Protein AF-A0A433A052-F1 (afdb_monomer)

Nearest PDB structures (foldseek):
  4c9g-assembly1_A  TM=8.477E-01  e=7.128E-02  Saccharomyces cerevisiae
  1okc-assembly1_A  TM=7.537E-01  e=8.105E-02  Bos taurus
  6gci-assembly1_A  TM=8.051E-01  e=1.541E-01  Thermothelomyces thermophilus ATCC 42464
  8gym-assembly1_m3  TM=8.867E-01  e=8.195E-01  Tetrahymena thermophila SB210

Organism: NCBI:txid994334

Foldseek 3Di:
DCVVPQLVVLLVVCVVPDDPPPAPDSVRSVVCCCVPVNPCSSCVCVVVVCVVVVVVVVVVVVVVVVVVVVVVVVD

Structure (mmCIF, N/CA/C/O backbone):
data_AF-A0A433A052-F1
#
_entry.id   AF-A0A433A052-F1
#
loop_
_atom_site.group_PDB
_atom_site.id
_atom_site.type_symbol
_atom_site.label_atom_id
_atom_site.label_alt_id
_atom_site.label_comp_id
_atom_site.label_asym_id
_atom_site.label_entity_id
_atom_site.label_seq_id
_atom_site.pdbx_PDB_ins_code
_atom_site.Cartn_x
_atom_site.Cartn_y
_atom_site.Cartn_z
_atom_site.occupancy
_atom_site.B_iso_or_equiv
_atom_site.auth_seq_id
_atom_site.auth_comp_id
_atom_site.auth_asym_id
_atom_site.auth_atom_id
_atom_site.pdbx_PDB_model_num
ATOM 1 N N . MET A 1 1 ? 9.023 -3.246 3.487 1.00 61.62 1 MET A N 1
ATOM 2 C CA . MET A 1 1 ? 8.372 -1.924 3.644 1.00 61.62 1 MET A CA 1
ATOM 3 C C . MET A 1 1 ? 6.852 -1.974 3.509 1.00 61.62 1 MET A C 1
ATOM 5 O O . MET A 1 1 ? 6.180 -1.448 4.381 1.00 61.62 1 MET A O 1
ATOM 9 N N . TRP A 1 2 ? 6.283 -2.663 2.513 1.00 68.44 2 TRP A N 1
ATOM 10 C CA . TRP A 1 2 ? 4.823 -2.709 2.317 1.00 68.44 2 TRP A CA 1
ATO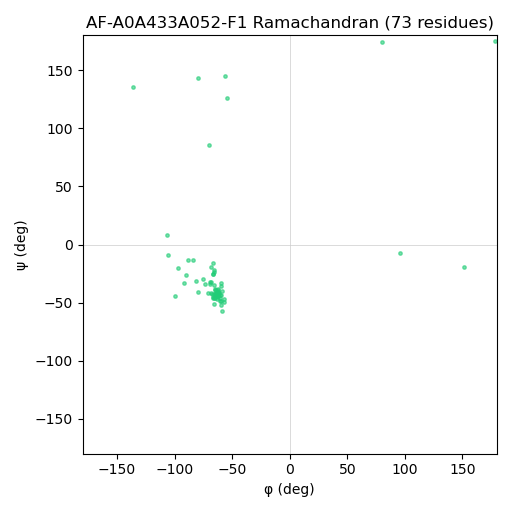M 11 C C . TRP A 1 2 ? 4.041 -3.386 3.455 1.00 68.44 2 TRP A C 1
ATOM 13 O O . TRP A 1 2 ? 3.017 -2.864 3.876 1.00 68.44 2 TRP A O 1
ATOM 23 N N . CYS A 1 3 ? 4.547 -4.478 4.039 1.00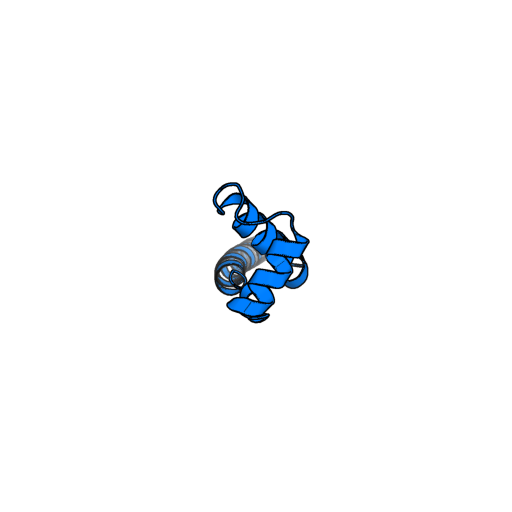 67.69 3 CYS A N 1
ATOM 24 C CA . CYS A 1 3 ? 3.854 -5.165 5.142 1.00 67.69 3 CYS A CA 1
ATOM 25 C C . CYS A 1 3 ? 3.739 -4.331 6.432 1.00 67.69 3 CYS A C 1
ATOM 27 O O . CYS A 1 3 ? 2.873 -4.608 7.250 1.00 67.69 3 CYS A O 1
ATOM 29 N N . ILE A 1 4 ? 4.599 -3.322 6.613 1.00 74.56 4 ILE A N 1
ATOM 30 C CA . ILE A 1 4 ? 4.601 -2.442 7.795 1.00 74.56 4 ILE A CA 1
ATOM 31 C C . ILE A 1 4 ? 3.736 -1.197 7.544 1.00 74.56 4 ILE A C 1
ATOM 33 O O . ILE A 1 4 ? 3.088 -0.708 8.463 1.00 74.56 4 ILE A O 1
ATOM 37 N N . ALA A 1 5 ? 3.692 -0.709 6.300 1.00 77.38 5 ALA A N 1
ATOM 38 C CA . ALA A 1 5 ? 2.919 0.473 5.915 1.00 77.38 5 ALA A CA 1
ATOM 39 C C . ALA A 1 5 ? 1.425 0.179 5.679 1.00 77.38 5 ALA A C 1
ATOM 41 O O . ALA A 1 5 ? 0.579 1.015 5.968 1.00 77.38 5 ALA A O 1
ATOM 42 N N . ILE A 1 6 ? 1.072 -1.023 5.212 1.00 81.06 6 ILE A N 1
ATOM 43 C CA . ILE A 1 6 ? -0.326 -1.354 4.892 1.00 81.06 6 ILE A CA 1
ATOM 44 C C . ILE A 1 6 ? -1.267 -1.312 6.112 1.00 81.06 6 ILE A C 1
ATOM 46 O O . ILE A 1 6 ? -2.347 -0.739 5.978 1.00 81.06 6 ILE A O 1
ATOM 50 N N . PRO A 1 7 ? -0.910 -1.836 7.301 1.00 80.56 7 PRO A N 1
ATOM 51 C CA . PRO A 1 7 ? -1.790 -1.762 8.467 1.00 80.56 7 PRO A CA 1
ATOM 52 C C . PRO A 1 7 ? -2.204 -0.328 8.869 1.00 80.56 7 PRO A C 1
ATOM 54 O O . PRO A 1 7 ? -3.406 -0.096 9.024 1.00 80.56 7 PRO A O 1
ATOM 57 N N . PRO A 1 8 ? -1.290 0.659 9.013 1.00 83.50 8 PRO A N 1
ATOM 58 C CA . PRO A 1 8 ? -1.683 2.040 9.294 1.00 83.50 8 PRO A CA 1
ATOM 59 C C . PRO A 1 8 ? -2.464 2.699 8.147 1.00 83.50 8 PRO A C 1
ATOM 61 O O . PRO A 1 8 ? -3.401 3.450 8.428 1.00 83.50 8 PRO A O 1
ATOM 64 N N . ASP A 1 9 ? -2.157 2.391 6.884 1.00 83.69 9 ASP A N 1
ATOM 65 C CA . ASP A 1 9 ? -2.932 2.873 5.731 1.00 83.69 9 ASP A CA 1
ATOM 66 C C . ASP A 1 9 ? -4.383 2.361 5.753 1.00 83.69 9 ASP A C 1
ATOM 68 O O . ASP A 1 9 ? -5.328 3.139 5.596 1.00 83.69 9 ASP A O 1
ATOM 72 N N . VAL A 1 10 ? -4.585 1.068 6.034 1.00 81.94 10 VAL A N 1
ATOM 73 C CA . VAL A 1 10 ? -5.921 0.461 6.152 1.00 81.94 10 VAL A CA 1
ATOM 74 C C . VAL A 1 10 ? -6.696 1.080 7.316 1.00 81.94 10 VAL A C 1
ATOM 76 O O . VAL A 1 10 ? -7.867 1.426 7.156 1.00 81.94 10 VAL A O 1
ATOM 79 N N . LEU A 1 11 ? -6.053 1.285 8.471 1.00 84.50 11 LEU A N 1
ATOM 80 C CA . LEU A 1 11 ? -6.671 1.941 9.630 1.00 84.50 11 LEU A CA 1
ATOM 81 C C . LEU A 1 11 ? -7.109 3.373 9.310 1.00 84.50 11 LEU A C 1
ATOM 83 O O . LEU A 1 11 ? -8.214 3.777 9.676 1.00 84.50 11 LEU A O 1
ATOM 87 N N . LYS A 1 12 ? -6.265 4.135 8.606 1.00 83.75 12 LYS A N 1
ATOM 88 C CA . LYS A 1 12 ? -6.567 5.513 8.206 1.00 83.75 12 LYS A CA 1
ATOM 89 C C . LYS A 1 12 ? -7.718 5.562 7.201 1.00 83.75 12 LYS A C 1
ATOM 91 O O . LYS A 1 12 ? -8.641 6.349 7.390 1.00 83.75 12 LYS A O 1
ATOM 96 N N . SER A 1 13 ? -7.701 4.700 6.185 1.00 85.50 13 SER A N 1
ATOM 97 C CA . SER A 1 13 ? -8.766 4.615 5.178 1.00 85.50 13 SER A CA 1
ATOM 98 C C . SER A 1 13 ? -10.113 4.238 5.804 1.00 85.50 13 SER A C 1
ATOM 100 O O . SER A 1 13 ? -11.131 4.861 5.498 1.00 85.50 13 SER A O 1
ATOM 102 N N . ARG A 1 14 ? -10.125 3.291 6.752 1.00 82.56 14 ARG A N 1
ATOM 103 C CA . ARG A 1 14 ? -11.325 2.919 7.519 1.00 82.56 14 ARG A CA 1
ATOM 104 C C . ARG A 1 14 ? -11.835 4.074 8.378 1.00 82.56 14 ARG A C 1
ATOM 106 O O . ARG A 1 14 ? -13.032 4.328 8.376 1.00 82.56 14 ARG A O 1
ATOM 113 N N . LEU A 1 15 ? -10.941 4.792 9.062 1.00 85.06 15 LEU A N 1
ATOM 114 C CA . LEU A 1 15 ? -11.305 5.959 9.869 1.00 85.06 15 LEU A CA 1
ATOM 115 C C . LEU A 1 15 ? -11.910 7.086 9.015 1.00 85.06 15 LEU A C 1
ATOM 117 O O . LEU A 1 15 ? -12.885 7.697 9.430 1.00 85.06 15 LEU A O 1
ATOM 121 N N . GLN A 1 16 ? -11.350 7.347 7.829 1.00 84.81 16 GLN A N 1
ATOM 122 C CA . GLN A 1 16 ? -11.826 8.394 6.914 1.00 84.81 16 GLN A CA 1
ATOM 123 C C . GLN A 1 16 ? -13.119 8.023 6.179 1.00 84.81 16 GLN A C 1
ATOM 125 O O . GLN A 1 16 ? -13.898 8.906 5.842 1.00 84.81 16 GLN A O 1
ATOM 130 N N . SER A 1 17 ? -13.345 6.733 5.923 1.00 85.25 17 SER A N 1
ATOM 131 C CA . SER A 1 17 ? -14.556 6.253 5.240 1.00 85.25 17 SER A CA 1
ATOM 132 C C . SER A 1 17 ? -15.741 6.069 6.190 1.00 85.25 17 SER A C 1
ATOM 134 O O . SER A 1 17 ? -16.866 5.863 5.739 1.00 85.25 17 SER A O 1
ATOM 136 N N . ALA A 1 18 ? -15.500 6.079 7.501 1.00 82.38 18 ALA A N 1
ATOM 137 C CA . ALA A 1 18 ? -16.535 5.843 8.489 1.00 82.38 18 ALA A CA 1
ATOM 138 C C . ALA A 1 18 ? -17.393 7.095 8.731 1.00 82.38 18 ALA A C 1
ATOM 140 O O . ALA A 1 18 ? -16.859 8.205 8.787 1.00 82.38 18 ALA A O 1
ATOM 141 N N . PRO A 1 19 ? -18.708 6.934 8.960 1.00 81.50 19 PRO A N 1
ATOM 142 C CA . PRO A 1 19 ? -19.570 8.023 9.402 1.00 81.50 19 PRO A CA 1
ATOM 143 C C . PRO A 1 19 ? -19.057 8.666 10.696 1.00 81.50 19 PRO A C 1
ATOM 145 O O . PRO A 1 19 ? -18.542 7.972 11.585 1.00 81.50 19 PRO A O 1
ATOM 148 N N . ALA A 1 20 ? -19.243 9.982 10.828 1.00 76.31 20 ALA A N 1
ATOM 149 C CA . ALA A 1 20 ? -18.866 10.725 12.027 1.00 76.31 20 ALA A CA 1
ATOM 150 C C . ALA A 1 20 ? -19.501 10.092 13.282 1.00 76.31 20 ALA A C 1
A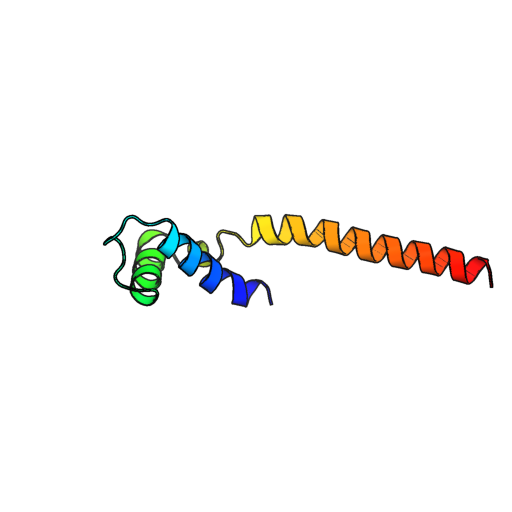TOM 152 O O . ALA A 1 20 ? -20.709 9.877 13.332 1.00 76.31 20 ALA A O 1
ATOM 153 N N . GLY A 1 21 ? -18.672 9.762 14.279 1.00 74.81 21 GLY A N 1
ATOM 154 C CA . GLY A 1 21 ? -19.098 9.108 15.525 1.00 74.81 21 GLY A CA 1
ATOM 155 C C . GLY A 1 21 ? -18.952 7.580 15.561 1.00 74.81 21 GLY A C 1
ATOM 156 O O . GLY A 1 21 ? -19.090 6.990 16.628 1.00 74.81 21 GLY A O 1
ATOM 157 N N . THR A 1 22 ? -18.606 6.925 14.446 1.00 77.62 22 THR A N 1
ATOM 158 C CA . THR A 1 22 ? -18.413 5.455 14.409 1.00 77.62 22 THR A CA 1
ATOM 159 C C . THR A 1 22 ? -17.168 5.000 15.186 1.00 77.62 22 THR A C 1
ATOM 161 O O . THR A 1 22 ? -17.146 3.918 15.786 1.00 77.62 22 THR A O 1
ATOM 164 N N . TYR A 1 23 ? -16.131 5.841 15.194 1.00 80.62 23 TYR A N 1
ATOM 165 C CA . TYR A 1 23 ? -14.857 5.582 15.858 1.00 80.62 23 TYR A CA 1
ATOM 166 C C . TYR A 1 23 ? -14.385 6.821 16.617 1.00 80.62 23 TYR A C 1
ATOM 168 O O . TYR A 1 23 ? -14.419 7.931 16.092 1.00 80.62 23 TYR A O 1
ATOM 176 N N . THR A 1 24 ? -13.907 6.622 17.843 1.00 79.62 24 THR A N 1
ATOM 177 C CA . THR A 1 24 ? -13.368 7.680 18.718 1.00 79.62 24 THR A CA 1
ATOM 178 C C . THR A 1 24 ? -11.872 7.930 18.510 1.00 79.62 24 THR A C 1
ATOM 180 O O . THR A 1 24 ? -11.349 8.947 18.955 1.00 79.62 24 THR A O 1
ATOM 183 N N . GLY A 1 25 ? -11.169 7.031 17.813 1.00 80.94 25 GLY A N 1
ATOM 184 C CA . GLY A 1 25 ? -9.753 7.179 17.481 1.00 80.94 25 GLY A CA 1
ATOM 185 C C . GLY A 1 25 ? -9.187 5.982 16.717 1.00 80.94 25 GLY A C 1
ATOM 186 O O . GLY A 1 25 ? -9.850 4.961 16.545 1.00 80.94 25 GLY A O 1
ATOM 187 N N . THR A 1 26 ? -7.929 6.076 16.285 1.00 81.19 26 THR A N 1
ATOM 188 C CA . THR A 1 26 ? -7.225 5.015 15.533 1.00 81.19 26 THR A CA 1
ATOM 189 C C . THR A 1 26 ? -7.122 3.693 16.299 1.00 81.19 26 THR A C 1
ATOM 191 O O . THR A 1 26 ? -7.251 2.626 15.703 1.00 81.19 26 THR A O 1
ATOM 194 N N . LEU A 1 27 ? -6.953 3.745 17.624 1.00 83.38 27 LEU A N 1
ATOM 195 C CA . LEU A 1 27 ? -6.957 2.562 18.496 1.00 83.38 27 LEU A CA 1
ATOM 196 C C . LEU A 1 27 ? -8.340 1.898 18.601 1.00 83.38 27 LEU A C 1
ATOM 198 O O . LEU A 1 27 ? -8.416 0.677 18.733 1.00 83.38 27 LEU A O 1
ATOM 202 N N . ASP A 1 28 ? -9.422 2.677 18.526 1.00 85.06 28 ASP A N 1
ATOM 203 C CA . ASP A 1 28 ? -10.795 2.156 18.535 1.00 85.06 28 ASP A CA 1
ATOM 204 C C . ASP A 1 28 ? -11.116 1.443 17.213 1.00 85.06 28 ASP A C 1
ATOM 206 O O . ASP A 1 28 ? -11.631 0.323 17.217 1.00 85.06 28 ASP A O 1
ATOM 210 N N . VAL A 1 29 ? -10.691 2.032 16.085 1.00 85.75 29 VAL A N 1
ATOM 211 C CA . VAL A 1 29 ? -10.746 1.391 14.758 1.00 85.75 29 VAL A CA 1
ATOM 212 C C . VAL A 1 29 ? -9.982 0.073 14.769 1.00 85.75 29 VAL A C 1
ATOM 214 O O . VAL A 1 29 ? -10.509 -0.936 14.304 1.00 85.75 29 VAL A O 1
ATOM 217 N N . LEU A 1 30 ? -8.762 0.060 15.317 1.00 84.44 30 LEU A N 1
ATOM 218 C CA . LEU A 1 30 ? -7.926 -1.138 15.383 1.00 84.44 30 LEU A CA 1
ATOM 219 C C . LEU A 1 30 ? -8.617 -2.254 16.169 1.00 84.44 30 LEU A C 1
ATOM 221 O O . LEU A 1 30 ? -8.768 -3.356 15.646 1.00 84.44 30 LEU A O 1
ATOM 225 N N . ARG A 1 31 ? -9.090 -1.966 17.389 1.00 86.81 31 ARG A N 1
ATOM 226 C CA . ARG A 1 31 ? -9.769 -2.964 18.231 1.00 86.81 31 ARG A CA 1
ATOM 227 C C . ARG A 1 31 ? -11.028 -3.514 17.571 1.00 86.81 31 ARG A C 1
ATOM 229 O O . ARG A 1 31 ? -11.173 -4.731 17.499 1.00 86.81 31 ARG A O 1
ATOM 236 N N . LYS A 1 32 ? -11.901 -2.649 17.045 1.00 86.38 32 LYS A N 1
ATOM 237 C CA . LYS A 1 32 ? -13.118 -3.083 16.337 1.00 86.38 32 LYS A CA 1
ATOM 238 C C . LYS A 1 32 ? -12.790 -3.895 15.085 1.00 86.38 32 LYS A C 1
ATOM 240 O O . LYS A 1 32 ? -13.420 -4.917 14.852 1.00 86.38 32 LYS A O 1
ATOM 245 N N . THR A 1 33 ? -11.779 -3.494 14.315 1.00 85.44 33 THR A N 1
ATOM 246 C CA . THR A 1 33 ? -11.364 -4.219 13.101 1.00 85.44 33 THR A CA 1
ATOM 247 C C . THR A 1 33 ? -10.834 -5.612 13.440 1.00 85.44 33 THR A C 1
ATOM 249 O O . 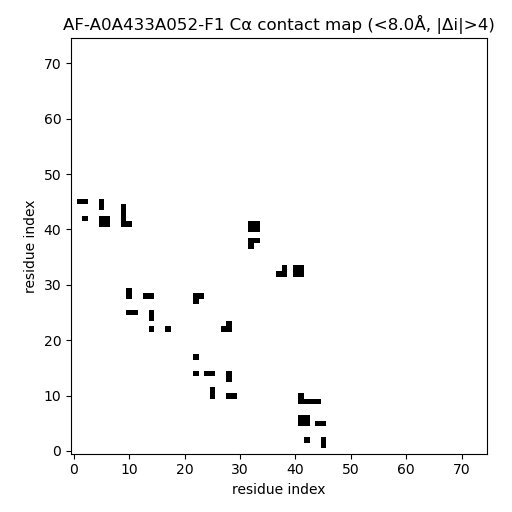THR A 1 33 ? -11.251 -6.584 12.821 1.00 85.44 33 THR A O 1
ATOM 252 N N . LEU A 1 34 ? -9.971 -5.737 14.455 1.00 86.12 34 LEU A N 1
ATOM 253 C CA . LEU A 1 34 ? -9.457 -7.035 14.907 1.00 86.12 34 LEU A CA 1
ATOM 254 C C . LEU A 1 34 ? -10.553 -7.935 15.484 1.00 86.12 34 LEU A C 1
ATOM 256 O O . LEU A 1 34 ? -10.515 -9.139 15.254 1.00 86.12 34 LEU A O 1
ATOM 260 N N . HIS A 1 35 ? -11.512 -7.369 16.219 1.00 85.62 35 HIS A N 1
ATOM 261 C CA . HIS A 1 35 ? -12.594 -8.141 16.828 1.00 85.62 35 HIS A CA 1
ATOM 262 C C . HIS A 1 35 ? -13.633 -8.615 15.801 1.00 85.62 35 HIS A C 1
ATOM 264 O O . HIS A 1 35 ? -14.182 -9.700 15.954 1.00 85.62 35 HIS A O 1
ATOM 270 N N . HIS A 1 36 ? -13.897 -7.819 14.760 1.00 84.69 36 HIS A N 1
ATOM 271 C CA . HIS A 1 36 ? -14.987 -8.070 13.814 1.00 84.69 36 HIS A CA 1
ATOM 272 C C . HIS A 1 36 ? -14.526 -8.725 12.502 1.00 84.69 36 HIS A C 1
ATOM 274 O O . HIS A 1 36 ? -15.150 -9.674 12.040 1.00 84.69 36 HIS A O 1
ATOM 280 N N . ASP A 1 37 ? -13.427 -8.240 11.910 1.00 81.75 37 ASP A N 1
ATOM 281 C CA . ASP A 1 37 ? -12.894 -8.729 10.625 1.00 81.75 37 ASP A CA 1
ATOM 282 C C . ASP A 1 37 ? -11.624 -9.599 10.800 1.00 81.75 37 ASP A C 1
ATOM 284 O O . ASP A 1 37 ? -11.143 -10.216 9.845 1.00 81.75 37 ASP A O 1
ATOM 288 N N . GLY A 1 38 ? -11.057 -9.653 12.011 1.00 83.31 38 GLY A N 1
ATOM 289 C CA . GLY A 1 38 ? -9.853 -10.421 12.324 1.00 83.31 38 GLY A CA 1
ATOM 290 C C . GLY A 1 38 ? -8.531 -9.748 11.913 1.00 83.31 38 GLY A C 1
ATOM 291 O O . GLY A 1 38 ? -8.503 -8.708 11.251 1.00 83.31 38 GLY A O 1
ATOM 292 N N . PRO A 1 39 ? -7.382 -10.345 12.281 1.00 77.50 39 PRO A N 1
ATOM 293 C CA . PRO A 1 39 ? -6.056 -9.779 12.009 1.00 77.50 39 PRO A CA 1
ATOM 294 C C . PRO A 1 39 ? -5.699 -9.740 10.514 1.00 77.50 39 PRO A C 1
ATOM 296 O O . PRO A 1 39 ? -4.939 -8.873 10.085 1.00 77.50 39 PRO A O 1
ATOM 299 N N . ALA A 1 40 ? -6.279 -10.622 9.694 1.00 77.62 40 ALA A N 1
ATOM 300 C CA . ALA A 1 40 ? -6.079 -10.621 8.243 1.00 77.62 40 ALA A CA 1
ATOM 301 C C . ALA A 1 40 ? -6.651 -9.360 7.566 1.00 77.62 40 ALA A C 1
ATOM 303 O O . ALA A 1 40 ? -6.182 -8.951 6.502 1.00 77.62 40 ALA A O 1
ATOM 304 N N . ALA A 1 41 ? -7.625 -8.698 8.196 1.00 77.75 41 ALA A N 1
ATOM 305 C CA . ALA A 1 41 ? -8.249 -7.494 7.664 1.00 77.75 41 ALA A CA 1
ATOM 306 C C . ALA A 1 41 ? -7.292 -6.296 7.591 1.00 77.75 41 ALA A C 1
ATOM 308 O O . ALA A 1 41 ? -7.465 -5.433 6.733 1.00 77.75 41 ALA A O 1
ATOM 309 N N . LEU A 1 42 ? -6.248 -6.276 8.428 1.00 75.81 42 LEU A N 1
ATOM 310 C CA . LEU A 1 42 ? -5.189 -5.260 8.398 1.00 75.81 42 LEU A CA 1
ATOM 311 C C . LEU A 1 42 ? -4.308 -5.357 7.147 1.00 75.81 42 LEU A C 1
ATOM 313 O O . LEU A 1 42 ? -3.652 -4.386 6.792 1.00 75.81 42 LEU A O 1
ATOM 317 N N . PHE A 1 43 ? -4.317 -6.503 6.464 1.00 75.25 43 PHE A N 1
ATOM 318 C CA . PHE A 1 43 ? -3.578 -6.737 5.222 1.00 75.25 43 PHE A CA 1
ATOM 319 C C . PHE A 1 43 ? -4.492 -6.766 3.989 1.00 75.25 43 PHE A C 1
ATOM 321 O O . PHE A 1 43 ? -4.039 -7.086 2.885 1.00 75.25 43 PHE A O 1
ATOM 328 N N . LYS A 1 44 ? -5.778 -6.417 4.148 1.00 69.81 44 LYS A N 1
ATOM 329 C CA . LYS A 1 44 ? -6.768 -6.351 3.064 1.00 69.81 44 LYS A CA 1
ATOM 330 C C . LYS A 1 44 ? -6.427 -5.163 2.152 1.00 69.81 44 LYS A C 1
ATOM 332 O O . LYS A 1 44 ? -6.875 -4.045 2.362 1.00 69.81 44 LYS A O 1
ATOM 337 N N . GLY A 1 45 ? -5.543 -5.411 1.187 1.00 66.69 45 GLY A N 1
ATOM 338 C CA . GLY A 1 45 ? -4.896 -4.396 0.345 1.00 66.69 45 GLY A CA 1
ATOM 339 C C . GLY A 1 45 ? -3.506 -4.815 -0.149 1.00 66.69 45 GLY A C 1
ATOM 340 O O . GLY A 1 45 ? -3.046 -4.321 -1.176 1.00 66.69 45 GLY A O 1
ATOM 341 N N . LEU A 1 46 ? -2.880 -5.798 0.513 1.00 69.38 46 LEU A N 1
ATOM 342 C CA . LEU A 1 46 ? -1.578 -6.350 0.131 1.00 69.38 46 LEU A CA 1
ATOM 343 C C . LEU A 1 46 ? -1.610 -7.038 -1.242 1.00 69.38 46 LEU A C 1
ATOM 345 O O . LEU A 1 46 ? -0.709 -6.823 -2.042 1.00 69.38 46 LEU A O 1
ATOM 349 N N . GLY A 1 47 ? -2.660 -7.803 -1.550 1.00 73.81 47 GLY A N 1
ATOM 350 C CA . GLY A 1 47 ? -2.812 -8.464 -2.854 1.00 73.81 47 GLY A CA 1
ATOM 351 C C . GLY A 1 47 ? -2.812 -7.480 -4.037 1.00 73.81 47 GLY A C 1
ATOM 352 O O . GLY A 1 47 ? -1.940 -7.580 -4.897 1.00 73.81 47 GLY A O 1
ATOM 353 N N . PRO A 1 48 ? -3.719 -6.483 -4.067 1.00 74.88 48 PRO A N 1
ATOM 354 C CA . PRO A 1 48 ? -3.731 -5.440 -5.099 1.00 74.88 48 PRO A CA 1
ATOM 355 C C . PRO A 1 48 ? -2.426 -4.634 -5.163 1.00 74.88 48 PRO A C 1
ATOM 357 O O . PRO A 1 48 ? -1.930 -4.325 -6.246 1.00 74.88 48 PRO A O 1
ATOM 360 N N . ALA A 1 49 ? -1.846 -4.317 -4.003 1.00 72.81 49 ALA A N 1
ATOM 361 C CA . ALA A 1 49 ? -0.568 -3.627 -3.899 1.00 72.81 49 ALA A CA 1
ATOM 362 C C . ALA A 1 49 ? 0.578 -4.408 -4.559 1.00 72.81 49 ALA A C 1
ATOM 364 O O . ALA A 1 49 ? 1.329 -3.847 -5.358 1.00 72.81 49 ALA A O 1
ATOM 365 N N . MET A 1 50 ? 0.689 -5.703 -4.259 1.00 73.94 50 MET A N 1
ATOM 366 C CA . MET A 1 50 ? 1.700 -6.586 -4.837 1.00 73.94 50 MET A CA 1
ATOM 367 C C . MET A 1 50 ? 1.468 -6.805 -6.332 1.00 73.94 50 MET A C 1
ATOM 369 O O . MET A 1 50 ? 2.418 -6.714 -7.108 1.00 73.94 50 MET A O 1
ATOM 373 N N . LEU A 1 51 ? 0.213 -7.005 -6.744 1.00 80.19 51 LEU A N 1
ATOM 374 C CA . LEU A 1 51 ? -0.158 -7.163 -8.151 1.00 80.19 51 LEU A CA 1
ATOM 375 C C . LEU A 1 51 ? 0.210 -5.932 -8.986 1.00 80.19 51 LEU A C 1
ATOM 377 O O . LEU A 1 51 ? 0.573 -6.076 -10.145 1.00 80.19 51 LEU A O 1
ATOM 381 N N . ARG A 1 52 ? 0.152 -4.728 -8.410 1.00 82.94 52 ARG A N 1
ATOM 382 C CA . ARG A 1 52 ? 0.587 -3.495 -9.082 1.00 82.94 52 ARG A CA 1
ATOM 383 C C . ARG A 1 52 ? 2.103 -3.303 -9.050 1.00 82.94 52 ARG A C 1
ATOM 385 O O . ARG A 1 52 ? 2.684 -2.840 -10.028 1.00 82.94 52 ARG A O 1
ATOM 392 N N . ALA A 1 53 ? 2.745 -3.602 -7.923 1.00 77.81 53 ALA A N 1
ATOM 393 C CA . ALA A 1 53 ? 4.180 -3.385 -7.750 1.00 77.81 53 ALA A CA 1
ATOM 394 C C . ALA A 1 53 ? 5.020 -4.333 -8.618 1.00 77.81 53 ALA A C 1
ATOM 396 O O . ALA A 1 53 ? 6.079 -3.941 -9.104 1.00 77.81 53 ALA A O 1
ATOM 397 N N . PHE A 1 54 ? 4.544 -5.561 -8.836 1.00 85.00 54 PHE A N 1
ATOM 398 C CA . PHE A 1 54 ? 5.291 -6.576 -9.571 1.00 85.00 54 PHE A CA 1
ATOM 399 C C . PHE A 1 54 ? 5.506 -6.212 -11.058 1.00 85.00 54 PHE A C 1
ATOM 401 O O . PHE A 1 54 ? 6.664 -6.165 -11.471 1.00 85.00 54 PHE A O 1
ATOM 408 N N . PRO A 1 55 ? 4.478 -5.839 -11.850 1.00 84.50 55 PRO A N 1
ATOM 409 C CA . PRO A 1 55 ? 4.665 -5.421 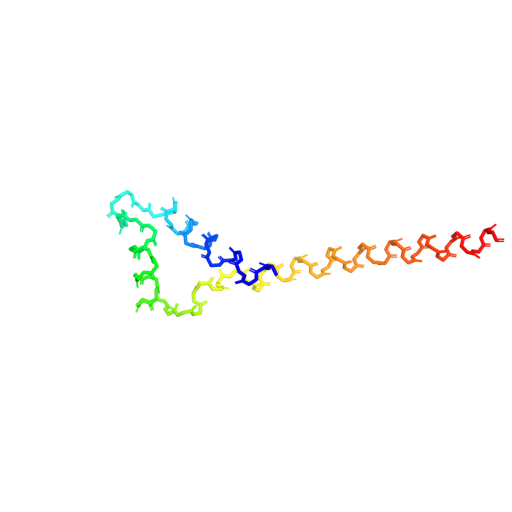-13.240 1.00 84.50 55 PRO A CA 1
ATOM 410 C C . PRO A 1 55 ? 5.480 -4.136 -13.375 1.00 84.50 55 PRO A C 1
ATOM 412 O O . PRO A 1 55 ? 6.317 -4.036 -14.266 1.00 84.50 55 PRO A O 1
ATOM 415 N N . ALA A 1 56 ? 5.265 -3.161 -12.485 1.00 84.00 56 ALA A N 1
ATOM 416 C CA . ALA A 1 56 ? 5.985 -1.890 -12.530 1.00 84.00 56 ALA A CA 1
ATOM 417 C C . ALA A 1 56 ? 7.494 -2.087 -12.312 1.00 84.00 56 ALA A C 1
ATOM 419 O O . ALA A 1 56 ? 8.310 -1.549 -13.060 1.00 84.00 56 ALA A O 1
ATOM 420 N N . ASN A 1 57 ? 7.865 -2.909 -11.326 1.00 85.44 57 ASN A N 1
ATOM 421 C CA . ASN A 1 57 ? 9.265 -3.232 -11.074 1.00 85.44 57 ASN A CA 1
ATOM 422 C C . ASN A 1 57 ? 9.853 -4.083 -12.207 1.00 85.44 57 ASN A C 1
ATOM 424 O O . ASN A 1 57 ? 10.962 -3.801 -12.650 1.00 85.44 57 ASN A O 1
ATOM 428 N N . ALA A 1 58 ? 9.110 -5.071 -12.718 1.00 86.81 58 ALA A N 1
ATOM 429 C CA . ALA A 1 58 ? 9.554 -5.898 -13.839 1.00 86.81 58 ALA A CA 1
ATOM 430 C C . ALA A 1 58 ? 9.829 -5.063 -15.102 1.00 86.81 58 ALA A C 1
ATOM 432 O O . ALA A 1 58 ? 10.866 -5.236 -15.735 1.00 86.81 58 ALA A O 1
ATOM 433 N N . ALA A 1 59 ? 8.951 -4.113 -15.434 1.00 90.25 59 ALA A N 1
ATOM 434 C CA . ALA A 1 59 ? 9.142 -3.214 -16.570 1.00 90.25 59 ALA A CA 1
ATOM 435 C C . ALA A 1 59 ? 10.388 -2.328 -16.409 1.00 90.25 59 ALA A C 1
ATOM 437 O O . ALA A 1 59 ? 11.126 -2.125 -17.370 1.00 90.25 59 ALA A O 1
ATOM 438 N N . CYS A 1 60 ? 10.651 -1.837 -15.194 1.00 88.69 60 CYS A N 1
ATOM 439 C CA . CYS A 1 60 ? 11.854 -1.061 -14.899 1.00 88.69 60 CYS A CA 1
ATOM 440 C C . CYS A 1 60 ? 13.128 -1.899 -15.095 1.00 88.69 60 CYS A C 1
ATOM 442 O O . CYS A 1 60 ? 14.047 -1.463 -15.787 1.00 88.69 60 CYS A O 1
ATOM 444 N N . PHE A 1 61 ? 13.156 -3.125 -14.558 1.00 89.69 61 PHE A N 1
ATOM 445 C CA . PHE A 1 61 ? 14.286 -4.041 -14.738 1.00 89.69 61 PHE A CA 1
ATOM 446 C C . PHE A 1 61 ? 14.531 -4.372 -16.210 1.00 89.69 61 PHE A C 1
ATOM 448 O O . PHE A 1 61 ? 15.662 -4.254 -16.671 1.00 89.69 61 PHE A O 1
ATOM 455 N N . LEU A 1 62 ? 13.476 -4.691 -16.964 1.00 90.69 62 LEU A N 1
ATOM 456 C CA . LEU A 1 62 ? 13.580 -4.957 -18.399 1.00 90.69 62 LEU A CA 1
ATOM 457 C C . LEU A 1 62 ? 14.083 -3.738 -19.180 1.00 90.69 62 LEU A C 1
ATOM 459 O O . LEU A 1 62 ? 14.913 -3.881 -20.074 1.00 90.69 62 LEU A O 1
ATOM 463 N N . GLY A 1 63 ? 13.613 -2.535 -18.841 1.00 92.38 63 GLY A N 1
ATOM 464 C CA . GLY A 1 63 ? 14.070 -1.298 -19.474 1.00 92.38 63 GLY A CA 1
ATOM 465 C C . GLY A 1 63 ? 15.558 -1.034 -19.238 1.00 92.38 63 GLY A C 1
ATOM 466 O O . GLY A 1 63 ? 16.284 -0.692 -20.175 1.00 92.38 63 GLY A O 1
ATOM 467 N N . VAL A 1 64 ? 16.028 -1.239 -18.006 1.00 92.50 64 VAL A N 1
ATOM 468 C CA . VAL A 1 64 ? 17.450 -1.110 -17.656 1.00 92.50 64 VAL A CA 1
ATOM 469 C C . VAL A 1 64 ? 18.283 -2.176 -18.365 1.00 92.50 64 VAL A C 1
ATOM 471 O O . VAL A 1 64 ? 19.295 -1.843 -18.972 1.00 92.50 64 VAL A O 1
ATOM 474 N N . GLU A 1 65 ? 17.849 -3.435 -18.357 1.00 90.25 65 GLU A N 1
ATOM 475 C CA . GLU A 1 65 ? 18.566 -4.543 -18.994 1.00 90.25 65 GLU A CA 1
ATOM 476 C C . GLU A 1 65 ? 18.665 -4.369 -20.517 1.00 90.25 65 GLU A C 1
ATOM 478 O O . GLU A 1 65 ? 19.738 -4.544 -21.097 1.00 90.25 65 GLU A O 1
ATOM 483 N N . ALA A 1 66 ? 17.582 -3.941 -21.169 1.00 90.38 66 ALA A N 1
ATOM 484 C CA . ALA A 1 66 ? 17.589 -3.612 -22.591 1.00 90.38 66 ALA A CA 1
ATOM 485 C C . ALA A 1 66 ? 18.544 -2.448 -22.900 1.00 90.38 66 ALA A C 1
ATOM 487 O O . ALA A 1 66 ? 19.321 -2.524 -23.853 1.00 90.38 66 ALA A O 1
ATOM 488 N N . SER A 1 67 ? 18.532 -1.399 -22.073 1.00 89.31 67 SER A N 1
ATOM 489 C CA . SER A 1 67 ? 19.413 -0.236 -22.244 1.00 89.31 67 SER A CA 1
ATOM 490 C C . SER A 1 67 ? 20.887 -0.611 -22.069 1.00 89.31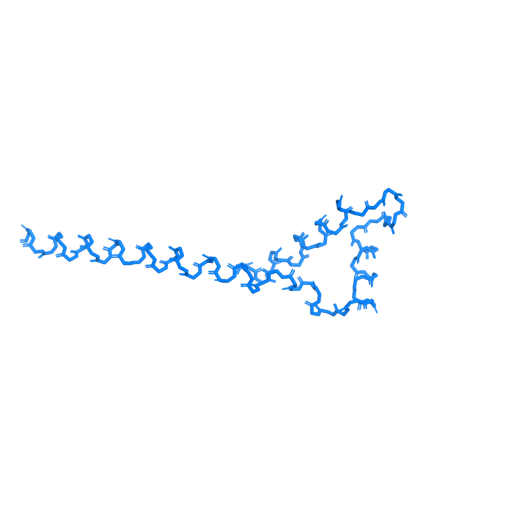 67 SER A C 1
ATOM 492 O O . SER A 1 67 ? 21.726 -0.210 -22.873 1.00 89.31 67 SER A O 1
ATOM 494 N N . LEU A 1 68 ? 21.203 -1.434 -21.065 1.00 91.06 68 LEU A N 1
ATOM 495 C CA . LEU A 1 68 ? 22.553 -1.946 -20.827 1.00 91.06 68 LEU A CA 1
ATOM 496 C C . LEU A 1 68 ? 23.033 -2.837 -21.976 1.00 91.06 68 LEU A C 1
ATOM 498 O O . LEU A 1 68 ? 24.160 -2.676 -22.433 1.00 91.06 68 LEU A O 1
ATOM 502 N N . ASN A 1 69 ? 22.182 -3.731 -22.486 1.00 90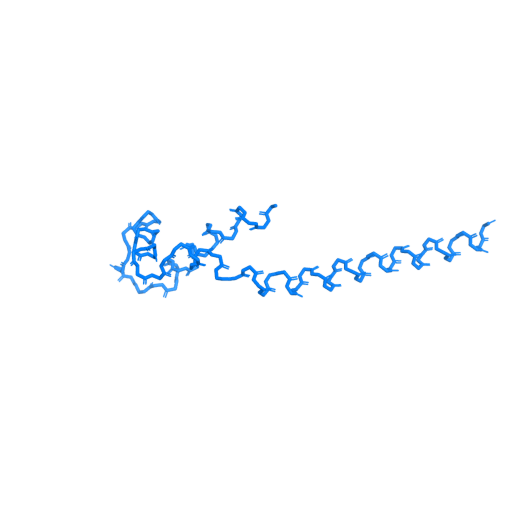.88 69 ASN A N 1
ATOM 503 C CA . ASN A 1 69 ? 22.521 -4.583 -23.629 1.00 90.88 69 ASN A CA 1
ATOM 504 C C . ASN A 1 69 ? 22.797 -3.775 -24.901 1.00 90.88 69 ASN A C 1
ATOM 506 O O . ASN A 1 69 ? 23.705 -4.113 -25.656 1.00 90.88 69 ASN A O 1
ATOM 510 N N . VAL A 1 70 ? 22.041 -2.702 -25.142 1.00 91.44 70 VAL A N 1
ATOM 511 C CA . VAL A 1 70 ? 22.281 -1.797 -26.274 1.00 91.44 70 VAL A CA 1
ATOM 512 C C . VAL A 1 70 ? 23.604 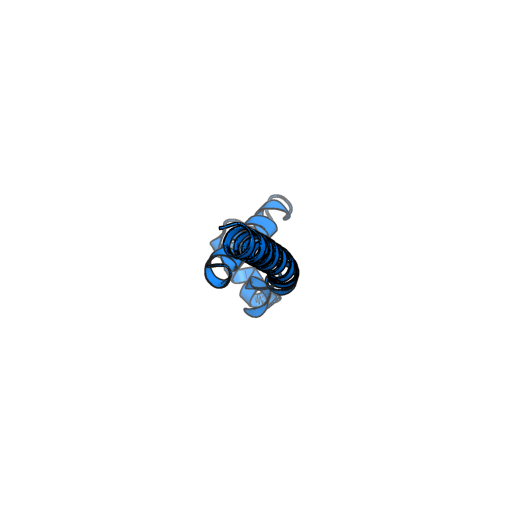-1.054 -26.104 1.00 91.44 70 VAL A C 1
ATOM 514 O O . VAL A 1 70 ? 24.395 -0.995 -27.042 1.00 91.44 70 VAL A O 1
ATOM 517 N N . MET A 1 71 ? 23.876 -0.539 -24.905 1.00 88.75 71 MET A N 1
ATOM 518 C CA . MET A 1 71 ? 25.099 0.209 -24.617 1.00 88.75 71 MET A CA 1
ATOM 519 C C . MET A 1 71 ? 26.355 -0.673 -24.709 1.00 88.75 71 MET A C 1
ATOM 521 O O . MET A 1 71 ? 27.317 -0.274 -25.355 1.00 88.75 71 MET A O 1
ATOM 525 N N . ASN A 1 72 ? 26.311 -1.900 -24.177 1.00 89.12 72 ASN A N 1
ATOM 526 C CA . ASN A 1 72 ? 27.394 -2.893 -24.277 1.00 89.12 72 ASN A CA 1
ATOM 527 C C . ASN A 1 72 ? 27.644 -3.407 -25.703 1.00 89.12 72 ASN A C 1
ATOM 529 O O . ASN A 1 72 ? 28.636 -4.081 -25.948 1.00 89.12 72 ASN A O 1
ATOM 533 N N . LYS A 1 73 ? 26.704 -3.186 -26.626 1.00 83.56 73 LYS A N 1
ATOM 534 C CA . LYS A 1 73 ? 26.846 -3.584 -28.031 1.00 83.56 73 LYS A CA 1
ATOM 535 C C . LYS A 1 73 ? 27.335 -2.432 -28.911 1.00 83.56 73 LYS A C 1
ATOM 537 O O . LYS A 1 73 ? 27.795 -2.675 -30.023 1.00 83.56 73 LYS A O 1
ATOM 542 N N . LEU A 1 74 ? 27.167 -1.194 -28.442 1.00 83.19 74 LEU A N 1
ATOM 543 C CA . LEU A 1 74 ? 27.576 0.036 -29.123 1.00 83.19 74 LEU A CA 1
ATOM 544 C C . LEU A 1 74 ? 29.000 0.470 -28.766 1.00 83.19 74 LEU A C 1
ATOM 546 O O . LEU A 1 74 ? 29.620 1.162 -29.573 1.00 83.19 74 LEU A O 1
ATOM 550 N N . TRP A 1 75 ? 29.487 0.093 -27.583 1.00 68.12 75 TRP A N 1
ATOM 551 C CA . TRP A 1 75 ? 30.858 0.322 -27.138 1.00 68.12 75 TRP A CA 1
ATOM 552 C C . TRP A 1 75 ? 31.621 -0.997 -27.064 1.00 68.12 75 TRP A C 1
ATOM 554 O O . TRP A 1 75 ? 32.781 -1.016 -27.533 1.00 68.12 75 TRP A O 1
#

pLDDT: mean 81.84, std 6.73, range [61.62, 92.5]

Mean predicted aligned error: 8.2 Å

InterPro domains:
  IPR018108 Mitochondrial carrier protein, transmembrane region [PF00153] (2-71)
  IPR018108 Mitochondrial carrier protein, transmembrane region [PS50920] (1-70)
  IPR023395 Mitochondrial carrier protein domain superfamily [G3DSA:1.50.40.10] (1-74)
  IPR023395 Mitochondrial carrier protein domain superfamily [SSF103506] (2-65)
  IPR050567 Mitochondrial Carrier [PTHR45624] (1-71)

Sequence (75 aa):
MWCIAIPPDVLKSRLQSAPAGTYTGTLDVLRKTLHHDGPAALFKGLGPAMLRAFPANAACFLGVEASLNVMNKLW

Solvent-accessible surface area (backbone atoms only — not comparable to full-atom values): 4428 Å² total; per-residue (Å²): 113,65,85,71,49,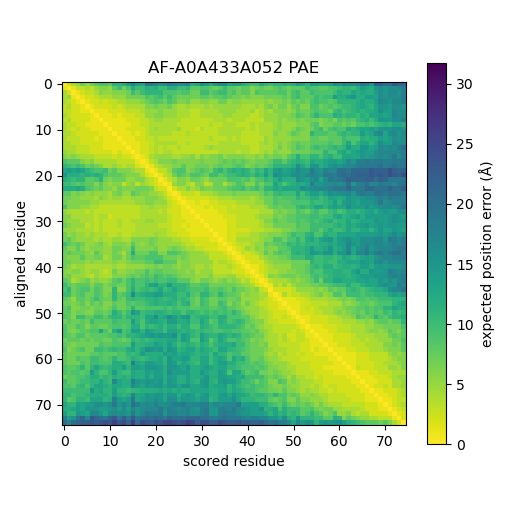40,39,61,51,46,52,49,53,53,62,71,73,46,62,93,81,77,58,94,43,74,70,49,46,49,52,52,40,42,74,72,64,30,74,68,51,43,51,73,57,50,65,66,50,49,65,53,50,51,58,58,51,50,51,50,52,51,54,52,52,53,51,50,55,52,51,68,71,75,105

Radius of gyration: 20.0 Å; Cα contacts (8 Å, |Δi|>4): 34; chains: 1; bounding box: 50×21×48 Å

Secondary structure (DSSP, 8-state):
-HHHHHHHHHHHHHHHHSPTTS-SSHHHHHHHHHHHT-GGGGGTTHHHHHHHHHHHHHHHHHHHHHHHHHHHHH-